Protein AF-A0A529LUG3-F1 (afdb_monomer)

Solvent-accessible surface area (backbone atoms only — not comparable to full-atom values): 7492 Å² total; per-residue (Å²): 96,52,62,62,52,52,54,58,41,41,76,71,70,43,89,70,69,62,71,49,80,37,80,50,40,83,60,83,71,76,88,66,56,72,39,26,35,35,27,46,39,78,63,62,79,42,54,72,57,42,83,35,70,49,78,88,52,40,29,59,55,30,44,51,29,30,70,76,64,74,40,54,14,33,38,27,38,57,78,90,79,84,52,74,47,69,54,74,48,73,92,80,70,75,45,79,50,76,77,43,72,63,82,58,82,89,48,91,69,80,64,81,40,39,55,64,66,70,56,64,74,76,116

Mean predicted aligned error: 4.23 Å

Radius of gyration: 15.93 Å; Cα contacts (8 Å, |Δi|>4): 185; chains: 1; bounding box: 35×35×42 Å

Secondary structure (DSSP, 8-state):
-HHHHHHHHHHTT-----EEEESSTTS--TTPPSSEEEE-SS--TTTT-EEE-SHHHHHHHHHHHHHHHSSPEEEEE---S-EEEEEEE-SSS-EEEEEEEE--TT-SS-S--HHHHHTGGG-

Nearest PDB structures (foldseek):
  6u1k-assembly1_A  TM=8.836E-01  e=3.609E-06  Thermus thermophilus HB8
  6u1h-assembly1_B  TM=8.997E-01  e=1.249E-05  Thermus thermophilus HB8
  2zdg-assembly2_D  TM=8.740E-01  e=9.156E-06  unclassified
  2zdh-assembly1_B  TM=8.886E-01  e=1.812E-05  unclassified
  2zdg-assembly1_A  TM=8.753E-01  e=2.630E-05  unclassified

Sequence (123 aa):
DKVITKILIRDRGVPTPNFRVMRRGSENTGDLRFPVIVKPPREGDSLGLQLVHEPAELKRAVEVIVEQYAQDALVEEYIEGREINVAILGNGELEVLPLVEQDFGGRANRLMTWEAKYVAATA

Foldseek 3Di:
DQVVVQVVVVVVVNDDFDKDWALALPDDGPPADDQKWKAARPDDLQPLTDGRGDSVCSRVSQVCCCVVVVGTIIIGHDDPDWDKDWDWDDDPDIDIDDIDIDDPDPDPDPDRHNCNVPVVVPD

pLDDT: mean 92.57, std 10.53, range [36.31, 98.56]

Structure (mmCIF, N/CA/C/O backbone):
data_AF-A0A529LUG3-F1
#
_entry.id   AF-A0A529LUG3-F1
#
loop_
_atom_site.group_PDB
_atom_site.id
_atom_site.type_symbol
_atom_site.label_atom_id
_atom_site.label_alt_id
_atom_site.label_comp_id
_atom_site.label_asym_id
_atom_site.label_entity_id
_atom_site.label_seq_id
_atom_site.pdbx_PDB_ins_code
_atom_site.Cartn_x
_atom_site.Cartn_y
_atom_site.Cartn_z
_atom_site.occupancy
_atom_site.B_iso_or_equiv
_atom_site.auth_seq_id
_atom_site.auth_comp_id
_atom_site.auth_asym_id
_atom_site.auth_atom_id
_atom_site.pdbx_PDB_model_num
ATOM 1 N N . ASP A 1 1 ? -0.888 -10.406 6.894 1.00 94.94 1 ASP A N 1
ATOM 2 C CA . ASP A 1 1 ? -0.837 -10.625 5.434 1.00 94.94 1 ASP A CA 1
ATOM 3 C C . ASP A 1 1 ? -1.800 -9.653 4.761 1.00 94.94 1 ASP A C 1
ATOM 5 O O . ASP A 1 1 ? -2.995 -9.718 5.029 1.00 94.94 1 ASP A O 1
ATOM 9 N N . LYS A 1 2 ? -1.297 -8.720 3.943 1.00 97.44 2 LYS A N 1
ATOM 10 C CA . LYS A 1 2 ? -2.126 -7.661 3.337 1.00 97.44 2 LYS A CA 1
ATOM 11 C C . LYS A 1 2 ? -3.161 -8.189 2.341 1.00 97.44 2 LYS A C 1
ATOM 13 O O . LYS A 1 2 ? -4.212 -7.571 2.194 1.00 97.44 2 LYS A O 1
ATOM 18 N N . VAL A 1 3 ? -2.879 -9.298 1.656 1.00 97.81 3 VAL A N 1
ATOM 19 C CA . VAL A 1 3 ? -3.772 -9.859 0.630 1.00 97.81 3 VAL A CA 1
ATOM 20 C C . VAL A 1 3 ? -5.004 -10.450 1.300 1.00 97.81 3 VAL A C 1
ATOM 22 O O . VAL A 1 3 ? -6.127 -10.091 0.947 1.00 97.81 3 VAL A O 1
ATOM 25 N N . ILE A 1 4 ? -4.797 -11.288 2.319 1.00 97.81 4 ILE A N 1
ATOM 26 C CA . ILE A 1 4 ? -5.896 -11.902 3.076 1.00 97.81 4 ILE A CA 1
ATOM 27 C C . ILE A 1 4 ? -6.760 -10.832 3.747 1.00 97.81 4 ILE A C 1
ATOM 29 O O . ILE A 1 4 ? -7.982 -10.869 3.621 1.00 97.81 4 ILE A O 1
ATOM 33 N N . THR A 1 5 ? -6.142 -9.835 4.392 1.00 97.75 5 THR A N 1
ATOM 34 C CA . THR A 1 5 ? -6.875 -8.720 5.007 1.00 97.75 5 THR A CA 1
ATOM 35 C C . THR A 1 5 ? -7.774 -8.010 3.997 1.00 97.75 5 THR A C 1
ATOM 37 O O . THR A 1 5 ? -8.952 -7.816 4.283 1.00 97.75 5 THR A O 1
ATOM 40 N N . LYS A 1 6 ? -7.265 -7.673 2.801 1.00 97.44 6 LYS A N 1
ATOM 41 C CA . LYS A 1 6 ? -8.058 -7.014 1.750 1.00 97.44 6 LYS A CA 1
ATOM 42 C C . LYS A 1 6 ? -9.247 -7.847 1.291 1.00 97.44 6 LYS A C 1
ATOM 44 O O . LYS A 1 6 ? -10.325 -7.292 1.109 1.00 97.44 6 LYS A O 1
ATOM 49 N N . ILE A 1 7 ? -9.060 -9.153 1.104 1.00 97.56 7 ILE A N 1
ATOM 50 C CA . ILE A 1 7 ? -10.148 -10.056 0.706 1.00 97.56 7 ILE A CA 1
ATOM 51 C C . ILE A 1 7 ? -11.257 -10.028 1.763 1.00 97.56 7 ILE A C 1
ATOM 53 O O . ILE A 1 7 ? -12.410 -9.784 1.421 1.00 97.56 7 ILE A O 1
ATOM 57 N N . LEU A 1 8 ? -10.900 -10.195 3.041 1.00 98.19 8 LEU A N 1
ATOM 58 C CA . LEU A 1 8 ? -11.868 -10.242 4.139 1.00 98.19 8 LEU A CA 1
ATOM 59 C C . LEU A 1 8 ? -12.622 -8.921 4.330 1.00 98.19 8 LEU A C 1
ATOM 61 O O . LEU A 1 8 ? -13.825 -8.940 4.557 1.00 98.19 8 LEU A O 1
ATOM 65 N N . ILE A 1 9 ? -11.951 -7.770 4.240 1.00 97.44 9 ILE A N 1
ATOM 66 C CA . ILE A 1 9 ? -12.631 -6.479 4.438 1.00 97.44 9 ILE A CA 1
ATOM 67 C C . ILE A 1 9 ? -13.491 -6.083 3.230 1.00 97.44 9 ILE A C 1
ATOM 69 O O . ILE A 1 9 ? -14.590 -5.562 3.423 1.00 97.44 9 ILE A O 1
ATOM 73 N N . ARG A 1 10 ? -13.057 -6.399 1.998 1.00 97.19 10 ARG A N 1
ATOM 74 C CA . ARG A 1 10 ? -13.872 -6.189 0.788 1.00 97.19 10 ARG A CA 1
ATOM 75 C C . ARG A 1 10 ? -15.122 -7.057 0.781 1.00 97.19 10 ARG A C 1
ATOM 77 O O . ARG A 1 10 ? -16.176 -6.567 0.391 1.00 97.19 10 ARG A O 1
ATOM 84 N N . ASP A 1 11 ? -15.013 -8.307 1.230 1.00 97.69 11 ASP A N 1
ATOM 85 C CA . ASP A 1 11 ? -16.156 -9.213 1.415 1.00 97.69 11 ASP A CA 1
ATOM 86 C C . ASP A 1 11 ? -17.223 -8.604 2.344 1.00 97.69 11 ASP A C 1
ATOM 88 O O . ASP A 1 11 ? -18.418 -8.802 2.150 1.00 97.69 11 ASP A O 1
ATOM 92 N N . ARG A 1 12 ? -16.809 -7.757 3.296 1.00 97.62 12 ARG A N 1
ATOM 93 C CA . ARG A 1 12 ? -17.703 -7.007 4.195 1.00 97.62 12 ARG A CA 1
ATOM 94 C C . ARG A 1 12 ? -18.107 -5.625 3.682 1.00 97.62 12 ARG A C 1
ATOM 96 O O . ARG A 1 12 ? -18.634 -4.825 4.449 1.00 97.62 12 ARG A O 1
ATOM 103 N N . GLY A 1 13 ? -17.869 -5.331 2.406 1.00 97.69 13 GLY A N 1
ATOM 104 C CA . GLY A 1 13 ? -18.261 -4.072 1.771 1.00 97.69 13 GLY A CA 1
ATOM 105 C C . GLY A 1 13 ? -17.362 -2.879 2.099 1.00 97.69 13 GLY A C 1
ATOM 106 O O . GLY A 1 13 ? -17.672 -1.763 1.685 1.00 97.69 13 GLY A O 1
ATOM 107 N N . VAL A 1 14 ? -16.241 -3.083 2.800 1.00 97.75 14 VAL A N 1
ATOM 108 C CA . VAL A 1 14 ? -15.266 -2.013 3.044 1.00 97.75 14 VAL A CA 1
ATOM 109 C C . VAL A 1 14 ? -14.383 -1.863 1.800 1.00 97.75 14 VAL A C 1
ATOM 111 O O . VAL A 1 14 ? -13.726 -2.829 1.393 1.00 97.75 14 VAL A O 1
ATOM 114 N N . PRO A 1 15 ? -14.343 -0.679 1.165 1.00 97.06 15 PRO A N 1
ATOM 115 C CA . PRO A 1 15 ? -13.578 -0.492 -0.055 1.00 97.06 15 PRO A CA 1
ATOM 116 C C . PRO A 1 15 ? -12.076 -0.552 0.225 1.00 97.06 15 PRO A C 1
ATOM 118 O O . PRO A 1 15 ? -11.572 -0.041 1.223 1.00 97.06 15 PRO A O 1
ATOM 121 N N . THR A 1 16 ? -11.340 -1.137 -0.713 1.00 97.31 16 THR A N 1
ATOM 122 C CA . THR A 1 16 ? -9.879 -1.057 -0.771 1.00 97.31 16 THR A CA 1
ATOM 123 C C . THR A 1 16 ? -9.470 -0.751 -2.204 1.00 97.31 16 THR A C 1
ATOM 125 O O . THR A 1 16 ? -10.224 -1.115 -3.111 1.00 97.31 16 THR A O 1
ATOM 128 N N . PRO A 1 17 ? -8.266 -0.202 -2.442 1.00 97.25 17 PRO A N 1
ATOM 129 C CA . PRO A 1 17 ? -7.746 -0.068 -3.799 1.00 97.25 17 PRO A CA 1
ATOM 130 C C . PRO A 1 17 ? -7.811 -1.397 -4.558 1.00 97.25 17 PRO A C 1
ATOM 132 O O . PRO A 1 17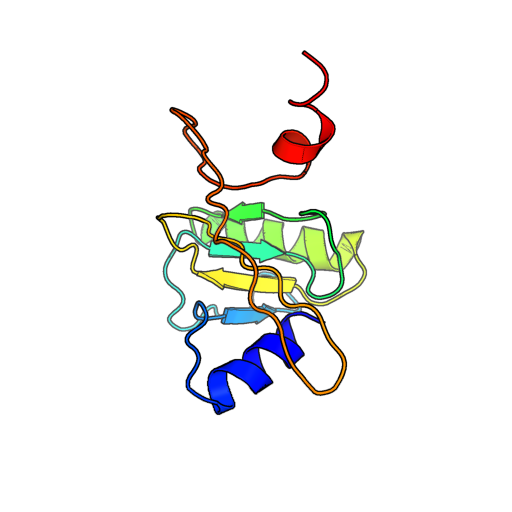 ? -7.640 -2.467 -3.950 1.00 97.25 17 PRO A O 1
ATOM 135 N N . ASN A 1 18 ? -8.064 -1.338 -5.868 1.00 97.69 18 ASN A N 1
ATOM 136 C CA . ASN A 1 18 ? -7.969 -2.527 -6.709 1.00 97.69 18 ASN A CA 1
ATOM 137 C C . ASN A 1 18 ? -6.535 -3.050 -6.676 1.00 97.69 18 ASN A C 1
ATOM 139 O O . ASN A 1 18 ? -5.587 -2.271 -6.587 1.00 97.69 18 ASN A O 1
ATOM 143 N N . PHE A 1 19 ? -6.379 -4.373 -6.715 1.00 98.12 19 PHE A N 1
ATOM 144 C CA . PHE A 1 19 ? -5.065 -4.987 -6.583 1.00 98.12 19 PHE A CA 1
ATOM 145 C C . PHE A 1 19 ? -4.924 -6.297 -7.364 1.00 98.12 19 PHE A C 1
ATOM 147 O O . PHE A 1 19 ? -5.905 -6.934 -7.774 1.00 98.12 19 PHE A O 1
ATOM 154 N N . ARG A 1 20 ? -3.667 -6.698 -7.545 1.00 98.00 20 ARG A N 1
ATOM 155 C CA . ARG A 1 20 ? -3.202 -7.975 -8.084 1.00 98.00 20 ARG A CA 1
ATOM 156 C C . ARG A 1 20 ? -2.049 -8.491 -7.230 1.00 98.00 20 ARG A C 1
ATOM 158 O O . ARG A 1 20 ? -1.309 -7.716 -6.631 1.00 98.00 20 ARG A O 1
ATOM 165 N N . VAL A 1 21 ? -1.908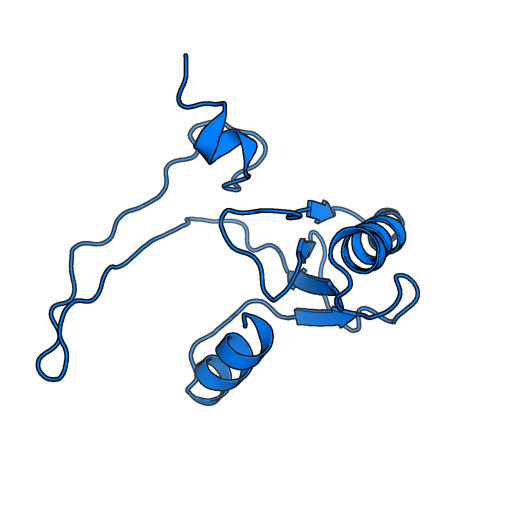 -9.810 -7.185 1.00 98.19 21 VAL A N 1
ATOM 166 C CA . VAL A 1 21 ? -0.728 -10.477 -6.628 1.00 98.19 21 VAL A CA 1
ATOM 167 C C . VAL A 1 21 ? 0.047 -11.043 -7.805 1.00 98.19 21 VAL A C 1
ATOM 169 O O . VAL A 1 21 ? -0.527 -11.798 -8.587 1.00 98.19 21 VAL A O 1
ATOM 172 N N . MET A 1 22 ? 1.303 -10.638 -7.952 1.00 98.31 22 MET A N 1
ATOM 173 C CA . MET A 1 22 ? 2.142 -10.956 -9.105 1.00 98.31 22 MET A CA 1
ATOM 174 C C . MET A 1 22 ? 3.403 -11.684 -8.643 1.00 98.31 22 MET A C 1
ATOM 176 O O . MET A 1 22 ? 4.100 -11.230 -7.739 1.00 98.31 22 MET A O 1
ATOM 180 N N . ARG A 1 23 ? 3.709 -12.807 -9.287 1.00 97.50 23 ARG A N 1
AT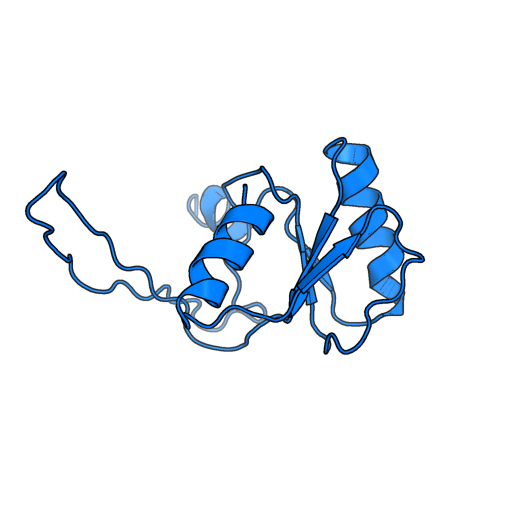OM 181 C CA . ARG A 1 23 ? 4.925 -13.613 -9.074 1.00 97.50 23 ARG A CA 1
ATOM 182 C C . ARG A 1 23 ? 6.049 -13.209 -10.013 1.00 97.50 23 ARG A C 1
ATOM 184 O O . ARG A 1 23 ? 7.211 -13.498 -9.761 1.00 97.50 23 ARG A O 1
ATOM 191 N N . ARG A 1 24 ? 5.693 -12.614 -11.150 1.00 96.12 24 ARG A N 1
ATOM 192 C CA . ARG A 1 24 ? 6.603 -12.156 -12.197 1.00 96.12 24 ARG A CA 1
ATOM 193 C C . ARG A 1 24 ? 6.137 -10.809 -12.717 1.00 96.12 24 ARG A C 1
ATOM 195 O O . ARG A 1 24 ? 4.944 -10.581 -12.904 1.00 96.12 24 ARG A O 1
ATOM 202 N N . GLY A 1 25 ? 7.094 -9.948 -13.044 1.00 90.31 25 GLY A N 1
ATOM 203 C CA . GLY A 1 25 ? 6.816 -8.619 -13.583 1.00 90.31 25 GLY A CA 1
ATOM 204 C C . GLY A 1 25 ? 6.171 -8.600 -14.976 1.00 90.31 25 GLY A C 1
ATOM 205 O O . GLY A 1 25 ? 5.772 -7.544 -15.448 1.00 90.31 25 GLY A O 1
ATOM 206 N N . SER A 1 26 ? 6.067 -9.755 -15.640 1.00 92.50 26 SER A N 1
ATOM 207 C CA . SER A 1 26 ? 5.424 -9.932 -16.948 1.00 92.50 26 SER A CA 1
ATOM 208 C C . SER A 1 26 ? 3.944 -10.324 -16.874 1.00 92.50 26 SER A C 1
ATOM 210 O O . SER A 1 26 ? 3.312 -10.515 -17.912 1.00 92.50 26 SER A O 1
ATOM 212 N N . GLU A 1 27 ? 3.387 -10.494 -15.673 1.00 95.69 27 GLU A N 1
ATOM 213 C CA . GLU A 1 27 ? 1.969 -10.815 -15.508 1.00 95.69 27 GLU A CA 1
ATOM 214 C C . GLU A 1 27 ? 1.062 -9.637 -15.903 1.00 95.69 27 GLU A C 1
ATOM 216 O O . GLU A 1 27 ? 1.443 -8.471 -15.825 1.00 95.69 27 GLU A O 1
ATOM 221 N N . ASN A 1 28 ? -0.159 -9.944 -16.349 1.00 93.38 28 ASN A N 1
ATOM 222 C CA . ASN A 1 28 ? -1.125 -8.934 -16.775 1.00 93.38 28 ASN A CA 1
ATOM 223 C C . ASN A 1 28 ? -1.681 -8.169 -15.558 1.00 93.38 28 ASN A C 1
ATOM 225 O O . ASN A 1 28 ? -2.173 -8.775 -14.603 1.00 93.38 28 ASN A O 1
ATOM 229 N N . THR A 1 29 ? -1.662 -6.838 -15.619 1.00 93.56 29 THR A N 1
ATOM 230 C CA . THR A 1 29 ? -2.221 -5.951 -14.588 1.00 93.56 29 THR A CA 1
ATOM 231 C C . THR A 1 29 ? -3.748 -5.978 -14.528 1.00 93.56 29 THR A C 1
ATOM 233 O O . THR A 1 29 ? -4.334 -5.551 -13.538 1.00 93.56 29 THR A O 1
ATOM 236 N N . GLY A 1 30 ? -4.417 -6.493 -15.558 1.00 93.88 30 GLY A N 1
ATOM 237 C CA . GLY A 1 30 ? -5.850 -6.323 -15.761 1.00 93.88 30 GLY A CA 1
ATOM 238 C C . GLY A 1 30 ? -6.191 -4.838 -15.840 1.00 93.88 30 GLY A C 1
ATOM 239 O O . GLY A 1 30 ? -5.464 -4.067 -16.461 1.00 93.88 30 GLY A O 1
ATOM 240 N N . ASP A 1 31 ? -7.247 -4.443 -15.136 1.00 94.81 31 ASP A N 1
ATOM 241 C CA . ASP A 1 31 ? -7.785 -3.079 -15.170 1.00 94.81 31 ASP A CA 1
ATOM 242 C C . ASP A 1 31 ? -7.167 -2.137 -14.120 1.00 94.81 31 ASP A C 1
ATOM 244 O O . ASP A 1 31 ? -7.772 -1.125 -13.770 1.00 94.81 31 ASP A O 1
ATOM 248 N N . LEU A 1 32 ? -5.992 -2.469 -13.565 1.00 97.44 32 LEU A N 1
ATOM 249 C CA . LEU A 1 32 ? -5.307 -1.563 -12.639 1.00 97.44 32 LEU A CA 1
ATOM 250 C C . LEU A 1 32 ? -4.911 -0.269 -13.354 1.00 97.44 32 LEU A C 1
ATOM 252 O O . LEU A 1 32 ? -4.267 -0.297 -14.405 1.00 97.44 32 LEU A O 1
ATOM 256 N N . ARG A 1 33 ? -5.254 0.867 -12.746 1.00 97.19 33 ARG A N 1
ATOM 257 C CA . ARG A 1 33 ? -4.856 2.192 -13.221 1.00 97.19 33 ARG A CA 1
ATOM 258 C C . ARG A 1 33 ? -3.589 2.646 -12.515 1.00 97.19 33 ARG A C 1
ATOM 260 O O . ARG A 1 33 ? -3.442 2.470 -11.308 1.00 97.19 33 ARG A O 1
ATOM 267 N N . PHE A 1 34 ? -2.695 3.243 -13.290 1.00 96.75 34 PHE A N 1
ATOM 268 C CA . PHE A 1 34 ? -1.467 3.838 -12.786 1.00 96.75 34 PHE A CA 1
ATOM 269 C C . PHE A 1 34 ? -1.719 5.272 -12.280 1.00 96.75 34 PHE A C 1
ATOM 271 O O . PHE A 1 34 ? -2.613 5.942 -12.805 1.00 96.75 34 PHE A O 1
ATOM 278 N N . PRO A 1 35 ? -0.940 5.759 -11.296 1.00 97.06 35 PRO A N 1
ATOM 279 C CA . PRO A 1 35 ? 0.177 5.062 -10.650 1.00 97.06 35 PRO A CA 1
ATOM 280 C C . PRO A 1 35 ? -0.269 3.908 -9.733 1.00 97.06 35 PRO A C 1
ATOM 282 O O . PRO A 1 35 ? -1.382 3.900 -9.209 1.00 97.06 35 PRO A O 1
ATOM 285 N N . VAL A 1 36 ? 0.605 2.917 -9.543 1.00 98.06 36 VAL A N 1
ATOM 286 C CA . VAL A 1 36 ? 0.382 1.765 -8.653 1.00 98.06 36 VAL A CA 1
ATOM 287 C C . VAL A 1 36 ? 1.448 1.699 -7.562 1.00 98.06 36 VAL A C 1
ATOM 289 O O . VAL A 1 36 ? 2.590 2.103 -7.758 1.00 98.06 36 VAL A O 1
ATOM 292 N N . ILE A 1 37 ? 1.085 1.156 -6.406 1.00 97.88 37 ILE A N 1
ATOM 293 C CA . ILE A 1 37 ? 2.006 0.777 -5.340 1.00 97.88 37 ILE A CA 1
ATOM 294 C C . ILE A 1 37 ? 2.376 -0.694 -5.508 1.00 97.88 37 ILE A C 1
ATOM 296 O O . ILE A 1 37 ? 1.500 -1.559 -5.524 1.00 97.88 37 ILE A O 1
ATOM 300 N N . VAL A 1 38 ? 3.674 -0.981 -5.561 1.00 98.25 38 VAL A N 1
ATOM 301 C CA . VAL A 1 38 ? 4.234 -2.336 -5.512 1.00 98.25 38 VAL A CA 1
ATOM 302 C C . VAL A 1 38 ? 4.890 -2.536 -4.152 1.00 98.25 38 VAL A C 1
ATOM 304 O O . VAL A 1 38 ? 5.729 -1.735 -3.743 1.00 98.25 38 VAL A O 1
ATOM 307 N N . LYS A 1 39 ? 4.490 -3.574 -3.414 1.00 97.88 39 LYS A N 1
ATOM 308 C CA . LYS A 1 39 ? 5.003 -3.833 -2.059 1.00 97.88 39 LYS A CA 1
ATOM 309 C C . LYS A 1 39 ? 4.963 -5.315 -1.686 1.00 97.88 39 LYS A C 1
ATOM 311 O O . LYS A 1 39 ? 4.119 -6.052 -2.203 1.00 97.88 39 LYS A O 1
ATOM 316 N N . PRO A 1 40 ? 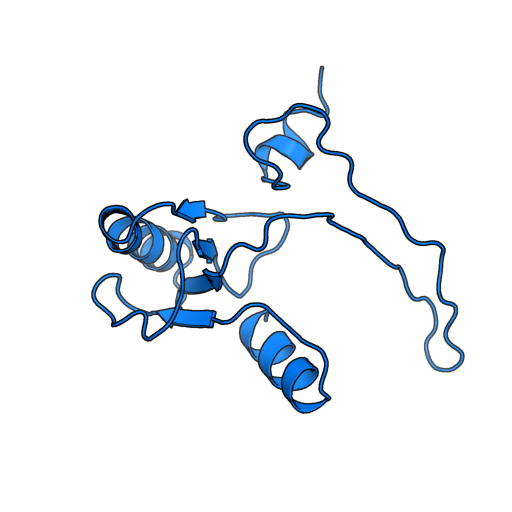5.791 -5.760 -0.729 1.00 98.06 40 PRO A N 1
ATOM 317 C CA . PRO A 1 40 ? 5.673 -7.104 -0.189 1.00 98.06 40 PRO A CA 1
ATOM 318 C C . PRO A 1 40 ? 4.395 -7.231 0.674 1.00 98.06 40 PRO A C 1
ATOM 320 O O . PRO A 1 40 ? 4.094 -6.365 1.515 1.00 98.06 40 PRO A O 1
ATOM 323 N N . PRO A 1 41 ? 3.594 -8.297 0.506 1.00 97.25 41 PRO A N 1
ATOM 324 C CA . PRO A 1 41 ? 2.347 -8.483 1.240 1.00 97.25 41 PRO A CA 1
ATOM 325 C C . PRO A 1 41 ? 2.549 -8.716 2.742 1.00 97.25 41 PRO A C 1
ATOM 327 O O . PRO A 1 41 ? 1.622 -8.444 3.514 1.00 97.25 41 PRO A O 1
ATOM 330 N N . ARG A 1 42 ? 3.727 -9.173 3.184 1.00 96.88 42 ARG A N 1
ATOM 331 C CA . ARG A 1 42 ? 3.954 -9.596 4.577 1.00 96.88 42 ARG A CA 1
ATOM 332 C C . ARG A 1 42 ? 4.796 -8.648 5.434 1.00 96.88 42 ARG A C 1
ATOM 334 O O . ARG A 1 42 ? 4.793 -8.832 6.641 1.00 96.88 42 ARG A O 1
ATOM 341 N N . GLU A 1 43 ? 5.374 -7.590 4.864 1.00 95.12 43 GLU A N 1
ATOM 342 C CA . GLU A 1 43 ? 6.208 -6.651 5.641 1.00 95.12 43 GLU A CA 1
ATOM 343 C C . GLU A 1 43 ? 5.444 -5.478 6.270 1.00 95.12 43 GLU A C 1
ATOM 345 O O . GLU A 1 43 ? 4.322 -5.152 5.875 1.00 95.12 43 GLU A O 1
ATOM 350 N N . GLY A 1 44 ? 6.065 -4.813 7.241 1.00 90.81 44 GLY A N 1
ATOM 351 C CA . GLY A 1 44 ? 5.595 -3.566 7.848 1.00 90.81 44 GLY A CA 1
ATOM 352 C C . GLY A 1 44 ? 6.380 -2.342 7.375 1.00 90.81 44 GLY A C 1
ATOM 353 O O . GLY A 1 44 ? 7.191 -2.417 6.456 1.00 90.81 44 GLY A O 1
ATOM 354 N N . ASP A 1 45 ? 6.114 -1.196 7.999 1.00 87.69 45 ASP A N 1
ATOM 355 C CA . ASP A 1 45 ? 7.000 -0.021 7.992 1.00 87.69 45 ASP A CA 1
ATOM 356 C C . ASP A 1 45 ? 7.419 0.542 6.632 1.00 87.69 45 ASP A C 1
ATOM 358 O O . ASP A 1 45 ? 8.406 1.260 6.511 1.00 87.69 45 ASP A O 1
ATOM 362 N N . SER A 1 46 ? 6.588 0.305 5.617 1.00 90.12 46 SER A N 1
ATOM 363 C CA . SER A 1 46 ? 6.837 0.729 4.234 1.00 90.12 46 SER A CA 1
ATOM 364 C C . SER A 1 46 ? 8.102 0.113 3.622 1.00 90.12 46 SER A C 1
ATOM 366 O O . SER A 1 46 ? 8.604 0.612 2.617 1.00 90.12 46 SER A O 1
ATOM 368 N N . LEU A 1 47 ? 8.593 -0.995 4.186 1.00 90.44 47 LEU A N 1
ATOM 369 C CA . LEU A 1 47 ? 9.703 -1.753 3.622 1.00 90.44 47 LEU A CA 1
ATOM 370 C C . LEU A 1 47 ? 9.328 -2.310 2.246 1.00 90.44 47 LEU A C 1
ATOM 372 O O . LEU A 1 47 ? 8.265 -2.912 2.063 1.00 90.44 47 LEU A O 1
ATOM 376 N N . GLY A 1 48 ? 10.203 -2.065 1.270 1.00 91.94 48 GLY A N 1
ATOM 377 C CA . GLY A 1 48 ? 10.038 -2.514 -0.113 1.00 91.94 48 GLY A CA 1
ATOM 378 C C . GLY A 1 48 ? 8.924 -1.804 -0.875 1.00 91.94 48 GLY A C 1
ATOM 379 O O . GLY A 1 48 ? 8.587 -2.217 -1.979 1.00 91.94 48 GLY A O 1
ATOM 380 N N . LEU A 1 49 ? 8.321 -0.762 -0.306 1.00 95.50 49 LEU A N 1
ATOM 381 C CA . LEU A 1 49 ? 7.256 -0.024 -0.964 1.00 95.50 49 LEU A CA 1
ATOM 382 C C . LEU A 1 49 ? 7.821 0.807 -2.128 1.00 95.50 49 LEU A C 1
ATOM 384 O O . LEU A 1 49 ? 8.759 1.578 -1.951 1.00 95.50 49 LEU A O 1
ATOM 388 N N . GLN A 1 50 ? 7.219 0.669 -3.307 1.00 95.88 50 GLN A N 1
ATOM 389 C CA . GLN A 1 50 ? 7.589 1.392 -4.524 1.00 95.88 50 GLN A CA 1
ATOM 390 C C . GLN A 1 50 ? 6.337 2.018 -5.146 1.00 95.88 50 GLN A C 1
ATOM 392 O O . GLN A 1 50 ? 5.338 1.325 -5.340 1.00 95.88 50 GLN A O 1
ATOM 397 N N . LEU A 1 51 ? 6.387 3.314 -5.465 1.00 95.94 51 LEU A N 1
ATOM 398 C CA . LEU A 1 51 ? 5.378 3.989 -6.287 1.00 95.94 51 LEU A CA 1
ATOM 399 C C . LEU A 1 51 ? 5.824 3.918 -7.748 1.00 95.94 51 LEU A C 1
ATOM 401 O O . LEU A 1 51 ? 6.905 4.388 -8.089 1.00 95.94 51 LEU A O 1
ATOM 405 N N . VAL A 1 52 ? 5.002 3.298 -8.585 1.00 97.00 52 VAL A N 1
ATOM 406 C CA . VAL A 1 52 ? 5.285 3.014 -9.993 1.00 97.00 52 VAL A CA 1
ATOM 407 C C . VAL A 1 52 ? 4.323 3.836 -10.835 1.00 97.00 52 VAL A C 1
ATOM 409 O O . VAL A 1 52 ? 3.106 3.656 -10.738 1.00 97.00 52 VAL A O 1
ATOM 412 N N . HIS A 1 53 ? 4.854 4.750 -11.643 1.00 96.00 53 HIS A N 1
ATOM 413 C CA . HIS A 1 53 ? 4.033 5.703 -12.386 1.00 96.00 53 HIS A CA 1
ATOM 414 C C . HIS A 1 53 ? 3.590 5.163 -13.735 1.00 96.00 53 HIS A C 1
ATOM 416 O O . HIS A 1 53 ? 2.509 5.519 -14.201 1.00 96.00 53 HIS A O 1
ATOM 422 N N . GLU A 1 54 ? 4.377 4.270 -14.334 1.00 95.44 54 GLU A N 1
ATOM 423 C CA . GLU A 1 54 ? 4.107 3.775 -15.678 1.00 95.44 54 GLU A CA 1
ATOM 424 C C . GLU A 1 54 ? 4.285 2.251 -15.801 1.00 95.44 54 GLU A C 1
ATOM 426 O O . GLU A 1 54 ? 5.129 1.655 -15.124 1.00 95.44 54 GLU A O 1
ATOM 431 N N . PRO A 1 55 ? 3.549 1.587 -16.717 1.00 94.75 55 PRO A N 1
ATOM 432 C CA . PRO A 1 55 ? 3.669 0.143 -16.939 1.00 94.75 55 PRO A CA 1
ATOM 433 C C . PRO A 1 55 ? 5.093 -0.342 -17.241 1.00 94.75 55 PRO A C 1
ATOM 435 O O . PRO A 1 55 ? 5.445 -1.467 -16.888 1.00 94.75 55 PRO A O 1
ATOM 438 N N . ALA A 1 56 ? 5.920 0.500 -17.870 1.00 95.31 56 ALA A N 1
ATOM 439 C CA . ALA A 1 56 ? 7.303 0.171 -18.213 1.00 95.31 56 ALA A CA 1
ATOM 440 C C . ALA A 1 56 ? 8.180 -0.114 -16.978 1.00 95.31 56 ALA A C 1
ATOM 442 O O . ALA A 1 56 ? 9.128 -0.895 -17.054 1.00 95.31 56 ALA A O 1
ATOM 443 N N . GLU A 1 57 ? 7.848 0.482 -15.833 1.00 97.00 57 GLU A N 1
ATOM 444 C CA . GLU A 1 57 ? 8.595 0.364 -14.577 1.00 97.00 57 GLU A CA 1
ATOM 445 C C . GLU A 1 57 ? 8.128 -0.830 -13.727 1.00 97.00 57 GLU A C 1
ATOM 447 O O . GLU A 1 57 ? 8.877 -1.345 -12.891 1.00 97.00 57 GLU A O 1
ATOM 452 N N . LEU A 1 58 ? 6.900 -1.309 -13.965 1.00 97.94 58 LEU A N 1
ATOM 453 C CA . LEU A 1 58 ? 6.244 -2.322 -13.139 1.00 97.94 58 LEU A CA 1
ATOM 454 C C . LEU A 1 58 ? 7.043 -3.620 -13.063 1.00 97.94 58 LEU A C 1
ATOM 456 O O . LEU A 1 58 ? 7.178 -4.199 -11.984 1.00 97.94 58 LEU A O 1
ATOM 460 N N . LYS A 1 59 ? 7.575 -4.074 -14.205 1.00 97.62 59 LYS A N 1
ATOM 461 C CA . LYS A 1 59 ? 8.286 -5.352 -14.278 1.00 97.62 59 LYS A CA 1
ATOM 462 C C . LYS A 1 59 ? 9.420 -5.399 -13.255 1.00 97.62 59 LYS A C 1
ATOM 464 O O . LYS A 1 59 ? 9.486 -6.327 -12.451 1.00 97.62 59 LYS A O 1
ATOM 469 N N . ARG A 1 60 ? 10.252 -4.356 -13.262 1.00 97.81 60 ARG A N 1
ATOM 470 C CA . ARG A 1 60 ? 11.390 -4.219 -12.354 1.00 97.81 60 ARG A CA 1
ATOM 471 C C . AR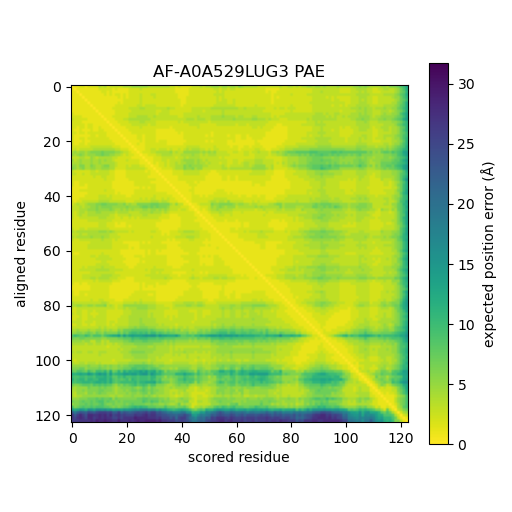G A 1 60 ? 10.930 -4.136 -10.902 1.00 97.81 60 ARG A C 1
ATOM 473 O O . ARG A 1 60 ? 11.513 -4.799 -10.052 1.00 97.81 60 ARG A O 1
ATOM 480 N N . ALA A 1 61 ? 9.891 -3.352 -10.616 1.00 98.06 61 ALA A N 1
ATOM 481 C CA . ALA A 1 61 ? 9.391 -3.193 -9.253 1.00 98.06 61 ALA A CA 1
ATOM 482 C C . ALA A 1 61 ? 8.901 -4.524 -8.657 1.00 98.06 61 ALA A C 1
ATOM 484 O O . ALA A 1 61 ? 9.196 -4.817 -7.500 1.00 98.06 61 ALA A O 1
ATOM 485 N N . VAL A 1 62 ? 8.204 -5.349 -9.449 1.00 98.44 62 VAL A N 1
ATOM 486 C CA . VAL A 1 62 ? 7.753 -6.690 -9.038 1.00 98.44 62 VAL A CA 1
ATOM 487 C C . VAL A 1 62 ? 8.936 -7.633 -8.821 1.00 98.44 62 VAL A C 1
ATOM 489 O O . VAL A 1 62 ? 8.981 -8.313 -7.799 1.00 98.44 62 VAL A O 1
ATOM 492 N N . GLU A 1 63 ? 9.900 -7.659 -9.744 1.00 98.00 63 GLU A N 1
ATOM 493 C CA . GLU A 1 63 ? 11.096 -8.512 -9.642 1.00 98.00 63 GLU A CA 1
ATOM 494 C C . GLU A 1 63 ? 11.908 -8.196 -8.379 1.00 98.00 63 GLU A C 1
ATOM 496 O O . GLU A 1 63 ? 12.277 -9.114 -7.652 1.00 98.00 63 GLU A O 1
ATOM 501 N N . VAL A 1 64 ? 12.063 -6.912 -8.034 1.00 98.00 64 VAL A N 1
ATOM 502 C CA . VAL A 1 64 ? 12.698 -6.483 -6.776 1.00 98.00 64 VAL A CA 1
ATOM 503 C C . VAL A 1 64 ? 12.014 -7.101 -5.554 1.00 98.00 64 VAL A C 1
ATOM 505 O O . VAL A 1 64 ? 12.703 -7.585 -4.657 1.00 98.00 64 VAL A O 1
ATOM 508 N N . ILE A 1 65 ? 10.676 -7.122 -5.503 1.00 98.19 65 ILE A N 1
ATOM 509 C CA . ILE A 1 65 ? 9.963 -7.732 -4.371 1.00 98.19 65 ILE A CA 1
ATOM 510 C C . ILE A 1 65 ? 10.216 -9.235 -4.310 1.00 98.19 65 ILE A C 1
ATOM 512 O O . ILE A 1 65 ? 10.549 -9.763 -3.250 1.00 98.19 65 ILE A O 1
ATOM 516 N N . VAL A 1 66 ? 10.075 -9.912 -5.446 1.00 97.81 66 VAL A N 1
ATOM 517 C CA . VAL A 1 66 ? 10.197 -11.370 -5.528 1.00 97.81 66 VAL A CA 1
ATOM 518 C C . VAL A 1 66 ? 11.596 -11.827 -5.129 1.00 97.81 66 VAL A C 1
ATOM 520 O O . VAL A 1 66 ? 11.731 -12.770 -4.350 1.00 97.81 66 VAL A O 1
ATOM 523 N N . GLU A 1 67 ? 12.629 -11.137 -5.607 1.00 97.31 67 GLU A N 1
ATOM 524 C CA . GLU A 1 67 ? 14.024 -11.493 -5.354 1.00 97.31 67 GLU A CA 1
ATOM 525 C C . GLU A 1 67 ? 14.479 -11.119 -3.940 1.00 97.31 67 GLU A C 1
ATOM 527 O O . GLU A 1 67 ? 15.095 -11.939 -3.261 1.00 97.31 67 GLU A O 1
ATOM 532 N N . GLN A 1 68 ? 14.172 -9.906 -3.467 1.00 97.25 68 GLN A N 1
ATOM 533 C CA . GLN A 1 68 ? 14.698 -9.419 -2.185 1.00 97.25 68 GLN A CA 1
ATOM 534 C C . GLN A 1 68 ? 13.899 -9.913 -0.977 1.00 97.25 68 GLN A C 1
ATOM 536 O O . GLN A 1 68 ? 14.463 -10.068 0.104 1.00 97.25 68 GLN A O 1
ATOM 541 N N . TYR A 1 69 ? 12.598 -10.162 -1.146 1.00 96.56 69 TYR A N 1
ATOM 542 C CA . TYR A 1 69 ? 11.700 -10.537 -0.049 1.00 96.56 69 TYR A CA 1
ATOM 543 C C . TYR A 1 69 ? 11.224 -11.992 -0.128 1.00 96.56 69 TYR A C 1
ATOM 545 O O . TYR A 1 69 ? 10.447 -12.415 0.732 1.00 96.56 69 TYR A O 1
ATOM 553 N N . ALA A 1 70 ? 11.658 -12.745 -1.150 1.00 96.88 70 ALA A N 1
ATOM 554 C CA . ALA A 1 70 ? 11.306 -14.147 -1.385 1.00 96.88 70 ALA A CA 1
ATOM 555 C C . ALA A 1 70 ? 9.787 -14.420 -1.307 1.00 96.88 70 ALA A C 1
ATOM 557 O O . ALA A 1 70 ? 9.337 -15.416 -0.734 1.00 96.88 70 ALA A O 1
ATOM 558 N N . GLN A 1 71 ? 8.979 -13.505 -1.852 1.00 96.62 71 GLN A N 1
ATOM 559 C CA . GLN A 1 71 ? 7.516 -13.562 -1.815 1.00 96.62 71 GLN A CA 1
ATOM 560 C C . GLN A 1 71 ? 6.893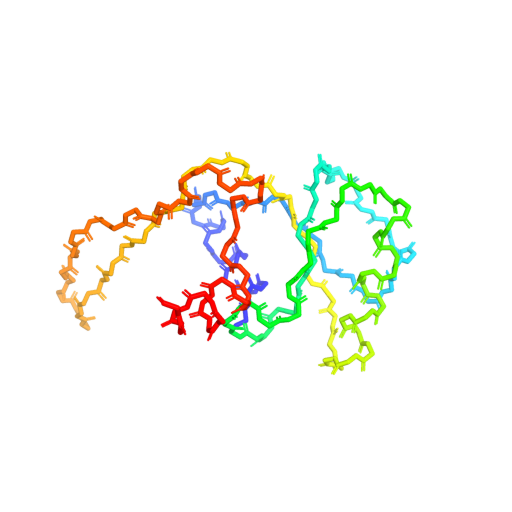 -12.859 -3.029 1.00 96.62 71 GLN A C 1
ATOM 562 O O . GLN A 1 71 ? 7.499 -11.966 -3.612 1.00 96.62 71 GLN A O 1
ATOM 567 N N . ASP A 1 72 ? 5.662 -13.233 -3.383 1.00 98.12 72 ASP A N 1
ATOM 568 C CA . ASP A 1 72 ? 4.903 -12.577 -4.456 1.00 98.12 72 ASP A CA 1
ATOM 569 C C . ASP A 1 72 ? 4.686 -11.081 -4.147 1.00 98.12 72 ASP A C 1
ATOM 571 O O . ASP A 1 72 ? 4.479 -10.694 -2.994 1.00 98.12 72 ASP A O 1
ATOM 575 N N . ALA A 1 73 ? 4.674 -10.235 -5.176 1.00 98.38 73 ALA A N 1
ATOM 576 C CA . ALA A 1 73 ? 4.430 -8.804 -5.043 1.00 98.38 73 ALA A CA 1
ATOM 577 C C . ALA A 1 73 ? 2.930 -8.488 -4.983 1.00 98.38 73 ALA A C 1
ATOM 579 O O . ALA A 1 73 ? 2.145 -8.970 -5.800 1.00 98.38 73 ALA A O 1
ATOM 580 N N . LEU A 1 74 ? 2.528 -7.617 -4.057 1.00 98.50 74 LEU A N 1
ATOM 581 C CA . LEU A 1 74 ? 1.213 -6.983 -4.074 1.00 98.50 74 LEU A CA 1
ATOM 582 C C . LEU A 1 74 ? 1.306 -5.688 -4.885 1.00 98.50 74 LEU A C 1
ATOM 584 O O . LEU A 1 74 ? 2.041 -4.779 -4.503 1.00 98.50 74 LEU A O 1
ATOM 588 N N . VAL A 1 75 ? 0.535 -5.611 -5.968 1.00 98.56 75 VAL A N 1
ATOM 589 C CA . VAL A 1 75 ? 0.411 -4.434 -6.834 1.00 98.56 75 VAL A CA 1
ATOM 590 C C . VAL A 1 75 ? -0.991 -3.863 -6.673 1.00 98.56 75 VAL A C 1
ATOM 592 O O . VAL A 1 75 ? -1.968 -4.565 -6.928 1.00 98.56 75 VAL A O 1
ATOM 595 N N . GLU A 1 76 ? -1.116 -2.619 -6.228 1.00 98.12 76 GLU A N 1
ATOM 596 C CA . GLU A 1 76 ? -2.409 -1.971 -5.972 1.00 98.12 76 GLU A CA 1
ATOM 597 C C . GLU A 1 76 ? -2.460 -0.545 -6.517 1.00 98.12 76 GLU A C 1
ATOM 599 O O . GLU A 1 76 ? -1.434 0.117 -6.588 1.00 98.12 76 GLU A O 1
ATOM 604 N N . GLU A 1 77 ? -3.641 -0.056 -6.892 1.00 98.19 77 GLU A N 1
ATOM 605 C CA . GLU A 1 77 ? -3.802 1.332 -7.350 1.00 98.19 77 GLU A CA 1
ATOM 606 C C . GLU A 1 77 ? -3.372 2.317 -6.251 1.00 98.19 77 GLU A C 1
ATOM 608 O O . GLU A 1 77 ? -3.778 2.183 -5.091 1.00 98.19 77 GLU A O 1
ATOM 613 N N . TYR A 1 78 ? -2.568 3.318 -6.611 1.00 96.62 78 TYR A N 1
ATOM 614 C CA . TYR A 1 78 ? -2.301 4.441 -5.721 1.00 96.62 78 TYR A CA 1
ATOM 615 C C . TYR A 1 78 ? -3.544 5.327 -5.650 1.00 96.62 78 TYR A C 1
ATOM 617 O O . TYR A 1 78 ? -4.129 5.685 -6.673 1.00 96.62 78 TYR A O 1
ATOM 625 N N . ILE A 1 79 ? -3.945 5.686 -4.433 1.00 94.75 79 ILE A N 1
ATOM 626 C CA . ILE A 1 79 ? -5.061 6.596 -4.194 1.00 94.75 79 ILE A CA 1
ATOM 627 C C . ILE A 1 79 ? -4.485 7.918 -3.712 1.00 94.75 79 ILE A C 1
ATOM 629 O O . ILE A 1 79 ? -3.978 8.009 -2.595 1.00 94.75 79 ILE A O 1
ATOM 633 N N . GLU A 1 80 ? -4.580 8.941 -4.555 1.00 90.62 80 GLU A N 1
ATOM 634 C CA . GLU A 1 80 ? -4.245 10.299 -4.153 1.00 90.62 80 GLU A CA 1
ATOM 635 C C . GLU A 1 80 ? -5.290 10.820 -3.160 1.00 90.62 80 GLU A C 1
ATOM 637 O O . GLU A 1 80 ? -6.499 10.712 -3.382 1.00 90.62 80 GLU A O 1
ATOM 642 N N . GLY A 1 81 ? -4.828 11.398 -2.053 1.00 90.19 81 GLY A N 1
ATOM 643 C CA . GLY A 1 81 ? -5.720 11.989 -1.070 1.00 90.19 81 GLY A CA 1
ATOM 644 C C . GLY A 1 81 ? -5.104 12.113 0.313 1.00 90.19 81 GLY A C 1
ATOM 645 O O . GLY A 1 81 ? -3.918 12.398 0.473 1.00 90.19 81 GLY A O 1
ATOM 646 N N . ARG A 1 82 ? -5.965 11.951 1.318 1.00 91.50 82 ARG A N 1
ATOM 647 C CA . ARG A 1 82 ? -5.631 12.062 2.740 1.00 91.50 82 ARG A CA 1
ATOM 648 C C . ARG A 1 82 ? -5.363 10.674 3.308 1.00 91.50 82 ARG A C 1
ATOM 650 O O . ARG A 1 82 ? -6.144 9.756 3.064 1.00 91.50 82 ARG A O 1
ATOM 657 N N . GLU A 1 83 ? -4.312 10.539 4.109 1.00 93.00 83 GLU A N 1
ATOM 658 C CA . GLU A 1 83 ? -4.068 9.334 4.903 1.00 93.00 83 GLU A CA 1
ATOM 659 C C . GLU A 1 83 ? -4.571 9.572 6.329 1.00 93.00 83 GLU A C 1
ATOM 661 O O . GLU A 1 83 ? -4.100 10.470 7.02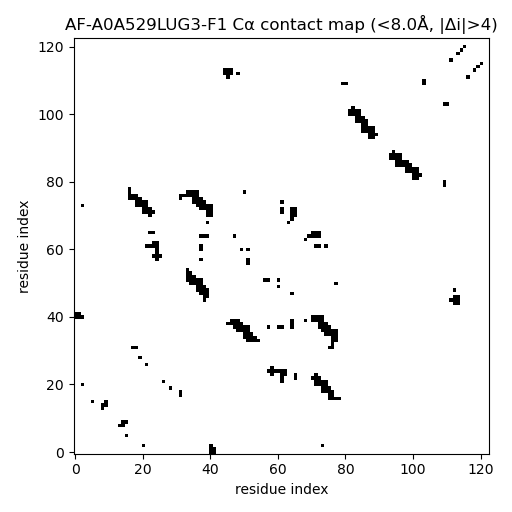7 1.00 93.00 83 GLU A O 1
ATOM 666 N N . ILE A 1 84 ? -5.560 8.784 6.751 1.00 95.06 84 ILE A N 1
ATOM 667 C CA . ILE A 1 84 ? -6.223 8.927 8.048 1.00 95.06 84 ILE A CA 1
ATOM 668 C C . ILE A 1 84 ? -6.086 7.615 8.814 1.00 95.06 84 ILE A C 1
ATOM 670 O O . ILE A 1 84 ? -6.416 6.548 8.298 1.00 95.06 84 ILE A O 1
ATOM 674 N N . ASN A 1 85 ? -5.632 7.710 10.058 1.00 95.31 85 ASN A N 1
ATOM 675 C CA . ASN A 1 85 ? -5.488 6.596 10.981 1.00 95.31 85 ASN A CA 1
ATOM 676 C C . ASN A 1 85 ? -6.522 6.716 12.099 1.00 95.31 85 ASN A C 1
ATOM 678 O O . ASN A 1 85 ? -6.765 7.804 12.622 1.00 95.31 85 ASN A O 1
ATOM 682 N N . VAL A 1 86 ? -7.115 5.586 12.477 1.00 96.94 86 VAL A N 1
ATOM 683 C CA . VAL A 1 86 ? -8.063 5.494 13.590 1.00 96.94 86 VAL A CA 1
ATOM 684 C C . VAL A 1 86 ? -7.662 4.301 14.438 1.00 96.94 86 VAL A C 1
ATOM 686 O O . VAL A 1 86 ? -7.647 3.170 13.952 1.00 96.94 86 VAL A O 1
ATOM 689 N N . ALA A 1 87 ? -7.300 4.556 15.691 1.00 97.44 87 ALA A N 1
ATOM 690 C CA . ALA A 1 87 ? -6.961 3.499 16.630 1.00 97.44 87 ALA A CA 1
ATOM 691 C C . ALA A 1 87 ? -8.232 2.985 17.323 1.00 97.44 87 ALA A C 1
ATOM 693 O O . ALA A 1 87 ? -9.126 3.759 17.660 1.00 97.44 87 ALA A O 1
ATOM 694 N N . ILE A 1 88 ? -8.308 1.670 17.515 1.00 96.94 88 ILE A N 1
ATOM 695 C CA . ILE A 1 88 ? -9.417 0.995 18.193 1.00 96.94 88 ILE A CA 1
ATOM 696 C C . ILE A 1 88 ? -8.823 0.193 19.351 1.00 96.94 88 ILE A C 1
ATOM 698 O O . ILE A 1 88 ? -7.861 -0.549 19.144 1.00 96.94 88 ILE A O 1
ATOM 702 N N . LEU A 1 89 ? -9.383 0.343 20.551 1.00 97.75 89 LEU A N 1
ATOM 703 C CA . LEU A 1 89 ? -8.919 -0.319 21.771 1.00 97.75 89 LEU A CA 1
ATOM 704 C C . LEU A 1 89 ? -10.034 -1.175 22.387 1.00 97.75 89 LEU A C 1
ATOM 706 O O . LEU A 1 89 ? -11.172 -0.731 22.477 1.00 97.75 89 LEU A O 1
ATOM 710 N N . GLY A 1 90 ? -9.698 -2.387 22.839 1.00 96.69 90 GLY A N 1
ATOM 711 C CA . GLY A 1 90 ? -10.609 -3.269 23.579 1.00 96.69 90 GLY A CA 1
ATOM 712 C C . GLY A 1 90 ? -10.710 -4.688 23.010 1.00 96.69 90 GLY A C 1
ATOM 713 O O . GLY A 1 90 ? -10.334 -4.945 21.871 1.00 96.69 90 GLY A O 1
ATOM 714 N N . ASN A 1 91 ? -11.217 -5.621 23.825 1.00 95.00 91 ASN A N 1
ATOM 715 C CA . ASN A 1 91 ? -11.373 -7.051 23.490 1.00 95.00 91 ASN A CA 1
ATOM 716 C C . ASN A 1 91 ? -12.842 -7.525 23.564 1.00 95.00 91 ASN A C 1
ATOM 718 O O . ASN A 1 91 ? -13.108 -8.724 23.626 1.00 95.00 91 ASN A O 1
ATOM 722 N N . GLY A 1 92 ? -13.797 -6.591 23.598 1.00 93.81 92 GLY A N 1
ATOM 723 C CA . GLY A 1 92 ? -15.233 -6.870 23.670 1.00 93.81 92 GLY A CA 1
ATOM 724 C C . GLY A 1 92 ? -16.036 -5.583 23.524 1.00 93.81 92 GLY A C 1
ATOM 725 O O . GLY A 1 92 ? -16.672 -5.365 22.497 1.00 93.81 92 GLY A O 1
ATOM 726 N N . GLU A 1 93 ? -15.919 -4.694 24.510 1.00 95.75 93 GLU A N 1
ATOM 727 C CA . GLU A 1 93 ? -16.276 -3.286 24.329 1.00 95.75 93 GLU A CA 1
ATOM 728 C C . GLU A 1 93 ? -15.138 -2.588 23.588 1.00 95.75 93 GLU A C 1
ATOM 730 O O . GLU A 1 93 ? -13.973 -2.728 23.968 1.00 95.75 93 GLU A O 1
ATOM 735 N N . LEU A 1 94 ? -15.474 -1.910 22.493 1.00 97.31 94 LEU A N 1
ATOM 736 C CA . LEU A 1 94 ? -14.509 -1.241 21.629 1.00 97.31 94 LEU A CA 1
ATOM 737 C C . LEU A 1 94 ? -14.590 0.268 21.846 1.00 97.31 94 LEU A C 1
ATOM 739 O O . LEU A 1 94 ? -15.655 0.865 21.702 1.00 97.31 94 LEU A O 1
ATOM 743 N N . GLU A 1 95 ? -13.448 0.881 22.123 1.00 97.75 95 GLU A N 1
ATOM 744 C CA . GLU A 1 95 ? -13.261 2.325 22.124 1.00 97.75 95 GLU A CA 1
ATOM 745 C C . GLU A 1 95 ? -12.636 2.751 20.793 1.00 97.75 95 GLU A C 1
ATOM 747 O O . GLU A 1 95 ? -11.577 2.254 20.400 1.00 97.75 95 GLU A O 1
ATOM 752 N N . VAL A 1 96 ? -13.294 3.674 20.089 1.00 97.81 96 VAL A N 1
ATOM 753 C CA . VAL A 1 96 ? -12.755 4.303 18.876 1.00 97.81 96 VAL A CA 1
ATOM 754 C C . VAL A 1 96 ? -12.066 5.598 19.282 1.00 97.81 96 VAL A C 1
ATOM 756 O O . VAL A 1 96 ? -12.718 6.535 19.742 1.00 97.81 96 VAL A O 1
ATOM 759 N N . LEU A 1 97 ? -10.749 5.651 19.105 1.00 97.62 97 LEU A N 1
ATOM 760 C CA . LEU A 1 97 ? -9.945 6.824 19.429 1.00 97.62 97 LEU A CA 1
ATOM 761 C C . LEU A 1 97 ? -10.039 7.890 18.319 1.00 97.62 97 LEU A C 1
ATOM 763 O O . LEU A 1 97 ? -10.452 7.584 17.195 1.00 97.62 97 LEU A O 1
ATOM 767 N N . PRO A 1 98 ? -9.658 9.151 18.606 1.00 97.94 98 PRO A N 1
ATOM 768 C CA . PRO A 1 98 ? -9.712 10.230 17.627 1.00 97.94 98 PRO A CA 1
ATOM 769 C C . PRO A 1 98 ? -8.964 9.923 16.325 1.00 97.94 98 PRO A C 1
ATOM 771 O O . PRO A 1 98 ? -7.935 9.246 16.313 1.00 97.94 98 PRO A O 1
ATOM 774 N N . LEU A 1 99 ? -9.481 10.471 15.225 1.00 97.62 99 LEU A N 1
ATOM 775 C CA . LEU A 1 99 ? -8.871 10.354 13.908 1.00 97.62 99 LEU A CA 1
ATOM 776 C C . LEU A 1 99 ? -7.577 11.171 13.872 1.00 97.62 99 LEU A C 1
ATOM 778 O O . LEU A 1 99 ? -7.560 12.334 14.278 1.00 97.62 99 LEU A O 1
ATOM 782 N N . VAL A 1 100 ? -6.519 10.581 13.327 1.00 96.69 100 VAL A N 1
ATOM 783 C CA . VAL A 1 100 ? -5.233 11.245 13.109 1.00 96.69 100 VAL A CA 1
ATOM 784 C C . VAL A 1 100 ? -4.960 11.292 11.616 1.00 96.69 100 VAL A C 1
ATOM 786 O O . VAL A 1 100 ? -4.870 10.255 10.960 1.00 96.69 100 VAL A O 1
ATOM 789 N N . GLU A 1 101 ? -4.829 12.496 11.071 1.00 94.44 101 GLU A N 1
ATOM 790 C CA . GLU A 1 101 ? -4.420 12.695 9.685 1.00 94.44 101 GLU A CA 1
ATOM 791 C C . GLU A 1 101 ? -2.904 12.798 9.591 1.00 94.44 101 GLU A C 1
ATOM 793 O O . GLU A 1 101 ? -2.262 13.517 10.359 1.00 94.44 101 GLU A O 1
ATOM 798 N N . GLN A 1 102 ? -2.340 12.093 8.618 1.00 90.88 102 GLN A N 1
ATOM 799 C CA . GLN A 1 102 ? -0.956 12.280 8.246 1.00 90.88 102 GLN A CA 1
ATOM 800 C C . GLN A 1 102 ? -0.835 13.484 7.313 1.00 90.88 102 GLN A C 1
ATOM 802 O O . GLN A 1 102 ? -1.245 13.436 6.151 1.00 90.88 102 GLN A O 1
ATOM 807 N N . ASP A 1 103 ? -0.221 14.552 7.816 1.00 88.88 103 ASP A N 1
ATOM 808 C CA . ASP A 1 103 ? 0.123 15.708 6.997 1.00 88.88 103 ASP A CA 1
ATOM 809 C C . ASP A 1 103 ? 1.437 15.452 6.243 1.00 88.88 103 ASP A C 1
ATOM 811 O O . ASP A 1 103 ? 2.453 15.056 6.824 1.00 88.88 103 ASP A O 1
ATOM 815 N N . PHE A 1 104 ? 1.400 15.658 4.928 1.00 83.94 104 PHE A N 1
ATOM 816 C CA . PHE A 1 104 ? 2.552 15.549 4.034 1.00 83.94 104 PHE A CA 1
ATOM 817 C C . PHE A 1 104 ? 3.086 16.922 3.599 1.00 83.94 104 PHE A C 1
ATOM 819 O O . PHE A 1 104 ? 4.089 16.981 2.884 1.00 83.94 104 PHE A O 1
ATOM 826 N N . GLY A 1 105 ? 2.452 18.023 4.014 1.00 84.00 105 GLY A N 1
ATOM 827 C CA . GLY A 1 105 ? 2.812 19.381 3.618 1.00 84.00 105 GLY A CA 1
ATOM 828 C C . GLY A 1 105 ? 2.895 19.541 2.096 1.00 84.00 105 GLY A C 1
ATOM 829 O O . GLY A 1 105 ? 2.076 19.010 1.350 1.00 84.00 105 GLY A O 1
ATOM 830 N N . GLY A 1 106 ? 3.924 20.252 1.625 1.00 79.31 106 GLY A N 1
ATOM 831 C CA . GLY A 1 106 ? 4.199 20.467 0.197 1.00 79.31 106 GLY A CA 1
ATOM 832 C C . GLY A 1 106 ? 5.016 19.363 -0.487 1.00 79.31 106 GLY A C 1
ATOM 833 O O . GLY A 1 106 ? 5.637 19.630 -1.514 1.00 79.31 106 GLY A O 1
ATOM 834 N N . ARG A 1 107 ? 5.106 18.153 0.087 1.00 78.38 107 ARG A N 1
ATOM 835 C CA . ARG A 1 107 ? 5.886 17.057 -0.513 1.00 78.38 107 ARG A CA 1
ATOM 836 C C . ARG A 1 107 ? 5.281 16.643 -1.854 1.00 78.38 107 ARG A C 1
ATOM 838 O O . ARG A 1 107 ? 4.079 16.414 -1.946 1.00 78.38 107 ARG A O 1
ATOM 845 N N . ALA A 1 108 ? 6.140 16.474 -2.862 1.00 74.25 108 ALA A N 1
ATOM 846 C CA . ALA A 1 108 ? 5.734 16.001 -4.187 1.00 74.25 108 ALA A CA 1
ATOM 847 C C . ALA A 1 108 ? 5.085 14.606 -4.129 1.00 74.25 108 ALA A C 1
ATOM 849 O O . ALA A 1 108 ? 4.073 14.3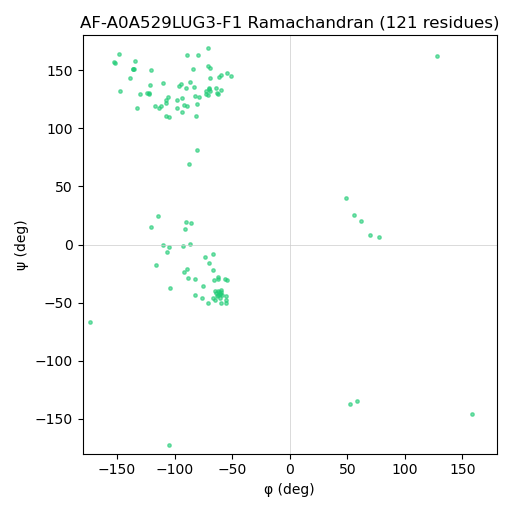71 -4.779 1.00 74.25 108 ALA A O 1
ATOM 850 N N . ASN A 1 109 ? 5.623 13.714 -3.287 1.00 75.00 109 ASN A N 1
ATOM 851 C CA . ASN A 1 109 ? 5.055 12.391 -3.044 1.00 75.00 109 ASN A CA 1
ATOM 852 C C . ASN A 1 109 ? 4.354 12.368 -1.683 1.00 75.00 109 ASN A C 1
ATOM 854 O O . ASN A 1 109 ? 5.001 12.402 -0.632 1.00 75.00 109 ASN A O 1
ATOM 858 N N . ARG A 1 110 ? 3.021 12.288 -1.707 1.00 84.62 110 ARG A N 1
ATOM 859 C CA . ARG A 1 110 ? 2.165 12.171 -0.516 1.00 84.62 110 ARG A CA 1
ATOM 860 C C . ARG A 1 110 ? 2.016 10.702 -0.142 1.00 84.62 110 ARG A C 1
ATOM 862 O O . ARG A 1 110 ? 0.985 10.083 -0.393 1.00 84.62 110 ARG A O 1
ATOM 869 N N . LEU A 1 111 ? 3.120 10.136 0.330 1.00 86.69 111 LEU A N 1
ATOM 870 C CA . LEU A 1 111 ? 3.234 8.728 0.669 1.00 86.69 111 LEU A CA 1
ATOM 871 C C . LEU A 1 111 ? 4.204 8.567 1.830 1.00 86.69 111 LEU A C 1
ATOM 873 O O . LEU A 1 111 ? 5.312 9.110 1.810 1.00 86.69 111 LEU A O 1
ATOM 877 N N . MET A 1 112 ? 3.807 7.800 2.839 1.00 85.81 112 MET A N 1
ATOM 878 C CA . MET A 1 112 ? 4.667 7.538 3.985 1.00 85.81 112 MET A CA 1
ATOM 879 C C . MET A 1 112 ? 5.692 6.440 3.661 1.00 85.81 112 MET A C 1
ATOM 881 O O . MET A 1 112 ? 5.494 5.269 3.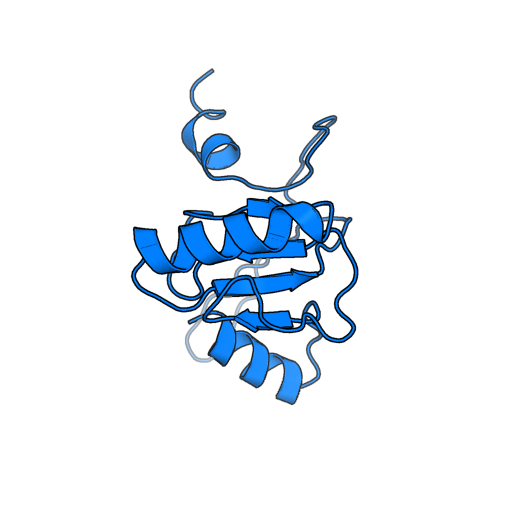997 1.00 85.81 112 MET A O 1
ATOM 885 N N . THR A 1 113 ? 6.786 6.801 2.986 1.00 86.31 113 THR A N 1
ATOM 886 C CA . THR A 1 113 ? 7.906 5.883 2.708 1.00 86.31 113 THR A CA 1
ATOM 887 C C . THR A 1 113 ? 8.698 5.554 3.976 1.00 86.31 113 THR A C 1
ATOM 889 O O . THR A 1 113 ? 8.504 6.166 5.028 1.00 86.31 113 THR A O 1
ATOM 892 N N . TRP A 1 114 ? 9.597 4.573 3.898 1.00 85.06 114 TRP A N 1
ATOM 893 C CA . TRP A 1 114 ? 10.477 4.242 5.018 1.00 85.06 114 TRP A CA 1
ATOM 894 C C . TRP A 1 114 ? 11.365 5.440 5.405 1.00 85.06 114 TRP A C 1
ATOM 896 O O . TRP A 1 114 ? 11.472 5.786 6.580 1.00 85.06 114 TRP A O 1
ATOM 906 N N . GLU A 1 115 ? 11.914 6.157 4.422 1.00 80.19 115 GLU A N 1
ATOM 907 C CA . GLU A 1 115 ? 12.723 7.360 4.645 1.00 80.19 115 GLU A CA 1
ATOM 908 C C . GLU A 1 115 ? 11.910 8.465 5.327 1.00 80.19 115 GLU A C 1
ATOM 910 O O . GLU A 1 115 ? 12.401 9.132 6.240 1.00 80.19 115 GLU A O 1
ATOM 915 N N . ALA A 1 116 ? 10.643 8.633 4.936 1.00 81.00 116 ALA A N 1
ATOM 916 C CA . ALA A 1 116 ? 9.748 9.600 5.562 1.00 81.00 116 ALA A CA 1
ATOM 917 C C . ALA A 1 116 ? 9.502 9.304 7.052 1.00 81.00 116 ALA A C 1
ATOM 919 O O . ALA A 1 116 ? 9.294 10.246 7.815 1.00 81.00 116 ALA A O 1
ATOM 920 N N . LYS A 1 117 ? 9.548 8.029 7.461 1.00 81.94 117 LYS A N 1
ATOM 921 C CA . LYS A 1 117 ? 9.364 7.594 8.854 1.00 81.94 117 LYS A CA 1
ATOM 922 C C . LYS A 1 117 ? 10.638 7.711 9.687 1.00 81.94 117 LYS A C 1
ATOM 924 O O . LYS A 1 117 ? 10.572 8.152 10.829 1.00 81.94 117 LYS A O 1
ATOM 929 N N . TYR A 1 118 ? 11.779 7.301 9.132 1.00 79.75 118 TYR A N 1
ATOM 930 C CA . TYR A 1 118 ? 12.988 7.052 9.929 1.00 79.75 118 TYR A CA 1
ATOM 931 C C . TYR A 1 118 ? 14.167 7.974 9.615 1.00 79.75 118 TYR A C 1
ATOM 933 O O . TYR A 1 118 ? 15.069 8.084 10.437 1.00 79.75 118 TYR A O 1
ATOM 941 N N . VAL A 1 119 ? 14.170 8.651 8.464 1.00 72.38 119 VAL A N 1
ATOM 942 C CA . VAL A 1 119 ? 15.263 9.556 8.059 1.00 72.38 119 VAL A CA 1
ATOM 943 C C . VAL A 1 119 ? 14.855 11.019 8.231 1.00 72.38 119 VAL A C 1
ATOM 945 O O . VAL A 1 119 ? 15.648 11.841 8.680 1.00 72.38 119 VAL A O 1
ATOM 948 N N . ALA A 1 120 ? 13.597 11.360 7.941 1.00 58.34 120 ALA A N 1
ATOM 949 C CA . ALA A 1 120 ? 13.087 12.722 8.125 1.00 58.34 120 ALA A CA 1
ATOM 950 C C . ALA A 1 120 ? 12.847 13.107 9.602 1.00 58.34 120 ALA A C 1
ATOM 952 O O . ALA A 1 120 ? 12.616 14.277 9.886 1.00 58.34 120 ALA A O 1
ATOM 953 N N . ALA A 1 121 ? 12.904 12.151 10.535 1.00 48.88 121 ALA A N 1
ATOM 954 C CA . ALA A 1 121 ? 12.731 12.388 11.972 1.00 48.88 121 ALA A CA 1
ATOM 955 C C . ALA A 1 121 ? 14.037 12.776 12.704 1.00 48.88 121 ALA A C 1
ATOM 957 O O . ALA A 1 121 ? 14.018 12.971 13.917 1.00 48.88 121 ALA A O 1
ATOM 958 N N . THR A 1 122 ? 15.167 12.872 11.991 1.00 37.22 122 THR A N 1
ATOM 959 C CA . THR A 1 122 ? 16.494 13.183 12.560 1.00 37.22 122 THR A CA 1
ATOM 960 C C . THR A 1 122 ? 17.076 14.530 12.107 1.00 37.22 122 THR A C 1
ATOM 962 O O . THR A 1 122 ? 18.295 14.691 12.121 1.00 37.22 122 THR A O 1
ATOM 965 N N . ALA A 1 123 ? 16.240 15.489 11.700 1.00 36.31 123 ALA A N 1
ATOM 966 C CA . ALA A 1 123 ? 16.654 16.861 11.388 1.00 36.31 123 ALA A CA 1
ATOM 967 C C . ALA A 1 123 ? 15.966 17.870 12.312 1.00 36.31 123 ALA A C 1
ATOM 969 O O . ALA A 1 123 ? 14.734 17.746 12.489 1.00 36.31 123 ALA A O 1
#